Protein AF-0000000080631816 (afdb_homodimer)

Structure (mmCIF, N/CA/C/O backbone):
data_AF-0000000080631816-model_v1
#
loop_
_entity.id
_entity.type
_entity.pdbx_description
1 polymer 'Ribbon-helix-helix domain-containing protein'
#
loop_
_atom_site.group_PDB
_atom_site.id
_atom_site.type_symbol
_atom_site.label_atom_id
_atom_site.label_alt_id
_atom_site.label_comp_id
_atom_site.label_asym_id
_atom_site.label_entity_id
_atom_site.label_seq_id
_atom_site.pdbx_PDB_ins_code
_atom_site.Cartn_x
_atom_site.Cartn_y
_atom_site.Cartn_z
_atom_site.occupancy
_atom_site.B_iso_or_equiv
_atom_site.auth_seq_id
_atom_site.auth_comp_id
_atom_site.auth_asym_id
_atom_site.auth_atom_id
_atom_site.pdbx_PDB_model_num
ATOM 1 N N . MET A 1 1 ? 11.094 -0.382 6.234 1 85.56 1 MET A N 1
ATOM 2 C CA . MET A 1 1 ? 10.922 -1.248 5.07 1 85.56 1 MET A CA 1
ATOM 3 C C . MET A 1 1 ? 11.797 -2.494 5.188 1 85.56 1 MET A C 1
ATOM 5 O O . MET A 1 1 ? 12.961 -2.408 5.594 1 85.56 1 MET A O 1
ATOM 9 N N . LYS A 1 2 ? 11.234 -3.639 4.957 1 91.31 2 LYS A N 1
ATOM 10 C CA . LYS A 1 2 ? 11.969 -4.898 5.02 1 91.31 2 LYS A CA 1
ATOM 11 C C . LYS A 1 2 ? 12.109 -5.523 3.633 1 91.31 2 LYS A C 1
ATOM 13 O O . LYS A 1 2 ? 11.156 -5.523 2.85 1 91.31 2 LYS A O 1
ATOM 18 N N . LYS A 1 3 ? 13.391 -5.988 3.404 1 95.75 3 LYS A N 1
ATOM 19 C CA . LYS A 1 3 ? 13.672 -6.688 2.152 1 95.75 3 LYS A CA 1
ATOM 20 C C . LYS A 1 3 ? 13.5 -8.195 2.314 1 95.75 3 LYS A C 1
ATOM 22 O O . LYS A 1 3 ? 13.961 -8.773 3.299 1 95.75 3 LYS A O 1
ATOM 27 N N . ARG A 1 4 ? 12.789 -8.812 1.388 1 96.5 4 ARG A N 1
ATOM 28 C CA . ARG A 1 4 ? 12.562 -10.258 1.399 1 96.5 4 ARG A CA 1
ATOM 29 C C . ARG A 1 4 ? 12.828 -10.859 0.025 1 96.5 4 ARG A C 1
ATOM 31 O O . ARG A 1 4 ? 12.578 -10.227 -0.999 1 96.5 4 ARG A O 1
ATOM 38 N N . SER A 1 5 ? 13.312 -12.086 0.092 1 96.94 5 SER A N 1
ATOM 39 C CA . SER A 1 5 ? 13.531 -12.82 -1.149 1 96.94 5 SER A CA 1
ATOM 40 C C . SER A 1 5 ? 12.336 -13.719 -1.476 1 96.94 5 SER A C 1
ATOM 42 O O . SER A 1 5 ? 11.844 -14.445 -0.611 1 96.94 5 SER A O 1
ATOM 44 N N . VAL A 1 6 ? 11.906 -13.523 -2.703 1 96.62 6 VAL A N 1
ATOM 45 C CA . VAL A 1 6 ? 10.797 -14.336 -3.193 1 96.62 6 VAL A CA 1
ATOM 46 C C . VAL A 1 6 ? 11.188 -15.008 -4.508 1 96.62 6 VAL A C 1
ATOM 48 O O . VAL A 1 6 ? 12.102 -14.547 -5.195 1 96.62 6 VAL A O 1
ATOM 51 N N . LEU A 1 7 ? 10.516 -16.109 -4.777 1 95.25 7 LEU A N 1
ATOM 52 C CA . LEU A 1 7 ? 10.789 -16.812 -6.027 1 95.25 7 LEU A CA 1
ATOM 53 C C . LEU A 1 7 ? 9.773 -16.422 -7.098 1 95.25 7 LEU A C 1
ATOM 55 O O . LEU A 1 7 ? 8.562 -16.547 -6.883 1 95.25 7 LEU A O 1
ATOM 59 N N . ILE A 1 8 ? 10.375 -15.883 -8.195 1 92.94 8 ILE A N 1
ATOM 60 C CA . ILE A 1 8 ? 9.562 -15.609 -9.383 1 92.94 8 ILE A CA 1
ATOM 61 C C . ILE A 1 8 ? 10.023 -16.484 -10.539 1 92.94 8 ILE A C 1
ATOM 63 O O . ILE A 1 8 ? 11.125 -16.312 -11.062 1 92.94 8 ILE A O 1
ATOM 67 N N . ALA A 1 9 ? 9.141 -17.391 -11 1 91.56 9 ALA A N 1
ATOM 68 C CA . ALA A 1 9 ? 9.508 -18.328 -12.055 1 91.56 9 ALA A CA 1
ATOM 69 C C . ALA A 1 9 ? 10.82 -19.031 -11.727 1 91.56 9 ALA A C 1
ATOM 71 O O . ALA A 1 9 ? 11.68 -19.188 -12.594 1 91.56 9 ALA A O 1
ATOM 72 N N . GLY A 1 10 ? 11 -19.297 -10.484 1 93.2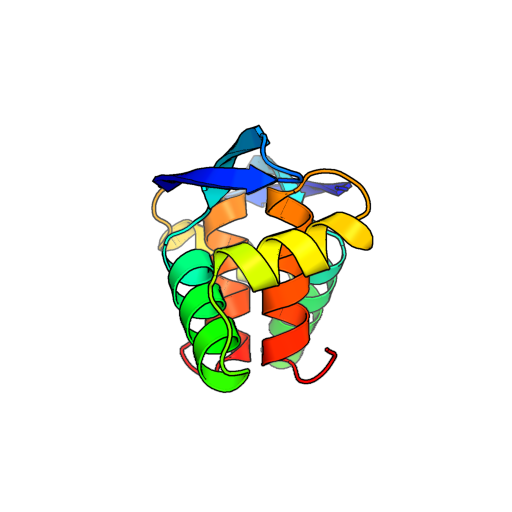5 10 GLY A N 1
ATOM 73 C CA . GLY A 1 10 ? 12.164 -20.047 -10.039 1 93.25 10 GLY A CA 1
ATOM 74 C C . GLY A 1 10 ? 13.383 -19.172 -9.812 1 93.25 10 GLY A C 1
ATOM 75 O O . GLY A 1 10 ? 14.43 -19.656 -9.367 1 93.25 10 GLY A O 1
ATOM 76 N N . HIS A 1 11 ? 13.172 -17.922 -10.023 1 95.75 11 HIS A N 1
ATOM 77 C CA . HIS A 1 11 ? 14.281 -17 -9.852 1 95.75 11 HIS A CA 1
ATOM 78 C C . HIS A 1 11 ? 14.094 -16.141 -8.602 1 95.75 11 HIS A C 1
ATOM 80 O O . HIS A 1 11 ? 13.031 -15.547 -8.398 1 95.75 11 HIS A O 1
ATOM 86 N N . PRO A 1 12 ? 15.109 -16.094 -7.824 1 95.62 12 PRO A N 1
ATOM 87 C CA . PRO A 1 12 ? 15.016 -15.25 -6.629 1 95.62 12 PRO A CA 1
ATOM 88 C C . PRO A 1 12 ? 14.945 -13.758 -6.957 1 95.62 12 PRO A C 1
ATOM 90 O O . PRO A 1 12 ? 15.703 -13.273 -7.801 1 95.62 12 PRO A O 1
ATOM 93 N N . THR A 1 13 ? 14.023 -13.094 -6.43 1 95.25 13 THR A N 1
ATOM 94 C CA . THR A 1 13 ? 13.852 -11.648 -6.559 1 95.25 13 THR A CA 1
ATOM 95 C C . THR A 1 13 ? 13.641 -11.008 -5.191 1 95.25 13 THR A C 1
ATOM 97 O O . THR A 1 13 ? 12.914 -11.539 -4.352 1 95.25 13 THR A O 1
ATOM 100 N N . SER A 1 14 ? 14.227 -9.906 -5.047 1 95.75 14 SER A N 1
ATOM 101 C CA . SER A 1 14 ? 14.078 -9.203 -3.781 1 95.75 14 SER A CA 1
ATOM 102 C C . SER A 1 14 ? 12.961 -8.164 -3.855 1 95.75 14 SER A C 1
ATOM 104 O O . SER A 1 14 ? 12.852 -7.43 -4.84 1 95.75 14 SER A O 1
ATOM 106 N N . VAL A 1 15 ? 12.102 -8.234 -2.807 1 96.06 15 VAL A N 1
ATOM 107 C CA . VAL A 1 15 ? 11.031 -7.242 -2.727 1 96.06 15 VAL A CA 1
ATOM 108 C C . VAL A 1 15 ? 11.141 -6.473 -1.412 1 96.06 15 VAL A C 1
ATOM 110 O O . VAL A 1 15 ? 11.461 -7.051 -0.371 1 96.06 15 VAL A O 1
ATOM 113 N N . SER A 1 16 ? 11.031 -5.164 -1.607 1 95.56 16 SER A N 1
ATOM 114 C CA . SER A 1 16 ? 11 -4.285 -0.441 1 95.56 16 SER A CA 1
ATOM 115 C C . SER A 1 16 ? 9.578 -3.816 -0.147 1 95.56 16 SER A C 1
ATOM 117 O O . SER A 1 16 ? 8.961 -3.135 -0.969 1 95.56 16 SER A O 1
ATOM 119 N N . LEU A 1 17 ? 9.078 -4.266 1.027 1 96.94 17 LEU A N 1
ATOM 120 C CA . LEU A 1 17 ? 7.707 -3.949 1.421 1 96.94 17 LEU A CA 1
ATOM 121 C C . LEU A 1 17 ? 7.652 -3.471 2.867 1 96.94 17 LEU A C 1
ATOM 123 O O . LEU A 1 17 ? 8.461 -3.895 3.697 1 96.94 17 LEU A O 1
ATOM 127 N N . GLU A 1 18 ? 6.727 -2.605 3.1 1 96.88 18 GLU A N 1
ATOM 128 C CA . GLU A 1 18 ? 6.391 -2.305 4.488 1 96.88 18 GLU A CA 1
ATOM 129 C C . GLU A 1 18 ? 5.91 -3.553 5.223 1 96.88 18 GLU A C 1
ATOM 131 O O . GLU A 1 18 ? 5.285 -4.43 4.625 1 96.88 18 GLU A O 1
ATOM 136 N N . GLU A 1 19 ? 6.137 -3.59 6.555 1 96.69 19 GLU A N 1
ATOM 137 C CA . GLU A 1 19 ? 5.758 -4.742 7.363 1 96.69 19 GLU A CA 1
ATOM 138 C C . GLU A 1 19 ? 4.25 -4.98 7.312 1 96.69 19 GLU A C 1
ATOM 140 O O . GLU A 1 19 ? 3.801 -6.125 7.25 1 96.69 19 GLU A O 1
ATOM 145 N N . GLU A 1 20 ? 3.494 -3.955 7.262 1 96.81 20 GLU A N 1
ATOM 146 C CA . GLU A 1 20 ? 2.037 -4.043 7.234 1 96.81 20 GLU A CA 1
ATOM 147 C C . GLU A 1 20 ? 1.551 -4.727 5.961 1 96.81 20 GLU A C 1
ATOM 149 O O . GLU A 1 20 ? 0.61 -5.523 5.996 1 96.81 20 GLU A O 1
ATOM 154 N N . PHE A 1 21 ? 2.156 -4.434 4.859 1 97.81 21 PHE A N 1
ATOM 155 C CA . PHE A 1 21 ? 1.773 -5.047 3.596 1 97.81 21 PHE A CA 1
ATOM 156 C C . PHE A 1 21 ? 2.176 -6.516 3.562 1 97.81 21 PHE A C 1
ATOM 158 O O . PHE A 1 21 ? 1.44 -7.355 3.035 1 97.81 21 PHE A O 1
ATOM 165 N N . TRP A 1 22 ? 3.369 -6.789 4.141 1 98.12 22 TRP A N 1
ATOM 166 C CA . TRP A 1 22 ? 3.805 -8.18 4.176 1 98.12 22 TRP A CA 1
ATOM 167 C C . TRP A 1 22 ? 2.867 -9.023 5.035 1 98.12 22 TRP A C 1
ATOM 169 O O . TRP A 1 22 ? 2.484 -10.125 4.648 1 98.12 22 TRP A O 1
ATOM 179 N N . GLU A 1 23 ? 2.486 -8.484 6.18 1 97.94 23 GLU A N 1
ATOM 180 C CA . GLU A 1 23 ? 1.574 -9.188 7.07 1 97.94 23 GLU A CA 1
ATOM 181 C C . GLU A 1 23 ? 0.21 -9.391 6.418 1 97.94 23 GLU A C 1
ATOM 183 O O . GLU A 1 23 ? -0.393 -10.461 6.543 1 97.94 23 GLU A O 1
ATOM 188 N N . ALA A 1 24 ? -0.18 -8.367 5.688 1 97.94 24 ALA A N 1
ATOM 189 C CA . ALA A 1 24 ? -1.454 -8.469 4.98 1 97.94 24 ALA A CA 1
ATOM 190 C C . ALA A 1 24 ? -1.375 -9.5 3.859 1 97.94 24 ALA A C 1
ATOM 192 O O . ALA A 1 24 ? -2.328 -10.25 3.623 1 97.94 24 ALA A O 1
ATOM 193 N N . LEU A 1 25 ? -0.295 -9.523 3.189 1 98 25 LEU A N 1
ATOM 194 C CA . LEU A 1 25 ? -0.065 -10.5 2.127 1 98 25 LEU A CA 1
ATOM 195 C C . LEU A 1 25 ? -0.114 -11.922 2.674 1 98 25 LEU A C 1
ATOM 197 O O . LEU A 1 25 ? -0.724 -12.805 2.064 1 98 25 LEU A O 1
ATOM 201 N N . LYS A 1 26 ? 0.506 -12.141 3.861 1 98.19 26 LYS A N 1
ATOM 202 C CA . LYS A 1 26 ? 0.486 -13.445 4.523 1 98.19 26 LYS A CA 1
ATOM 203 C C . LYS A 1 26 ? -0.939 -13.859 4.875 1 98.19 26 LYS A C 1
ATOM 205 O O . LYS A 1 26 ? -1.324 -15.008 4.664 1 98.19 26 LYS A O 1
ATOM 210 N N . GLY A 1 27 ? -1.619 -12.898 5.379 1 97.62 27 GLY A N 1
ATOM 211 C CA . GLY A 1 27 ? -3.006 -13.172 5.719 1 97.62 27 GLY A CA 1
ATOM 212 C C . GLY A 1 27 ? -3.852 -13.562 4.52 1 97.62 27 GLY A C 1
ATOM 213 O O . GLY A 1 27 ? -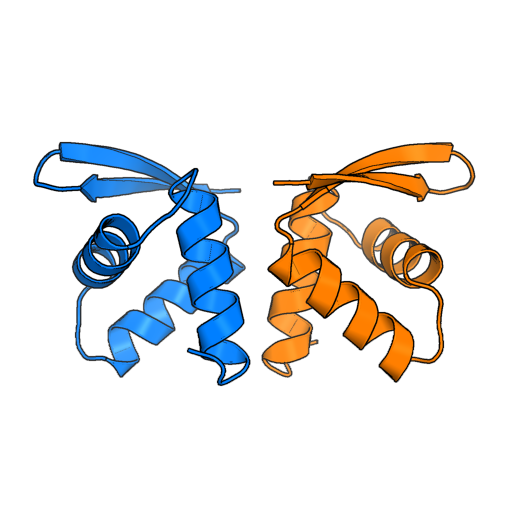4.672 -14.477 4.602 1 97.62 27 GLY A O 1
ATOM 214 N N . LEU A 1 28 ? -3.637 -12.836 3.398 1 97.5 28 LEU A N 1
ATOM 215 C CA . LEU A 1 28 ? -4.371 -13.125 2.172 1 97.5 28 LEU A CA 1
ATOM 216 C C . LEU A 1 28 ? -4.027 -14.516 1.649 1 97.5 28 LEU A C 1
ATOM 218 O O . LEU A 1 28 ? -4.918 -15.266 1.236 1 97.5 28 LEU A O 1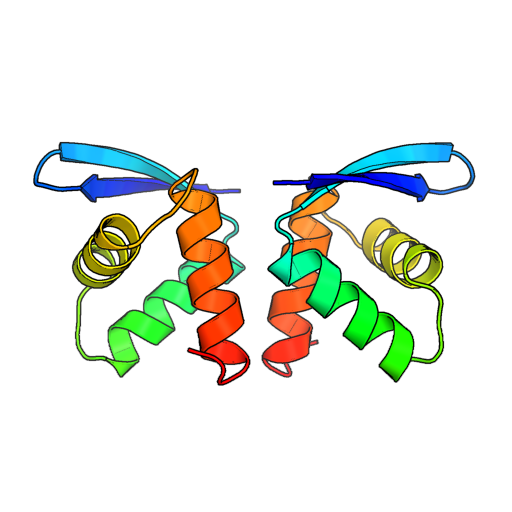
ATOM 222 N N . ALA A 1 29 ? -2.719 -14.797 1.641 1 98.19 29 ALA A N 1
ATOM 223 C CA . ALA A 1 29 ? -2.275 -16.109 1.188 1 98.19 29 ALA A CA 1
ATOM 224 C C . ALA A 1 29 ? -2.895 -17.219 2.033 1 98.19 29 ALA A C 1
ATOM 226 O O . ALA A 1 29 ? -3.402 -18.203 1.496 1 98.19 29 ALA A O 1
ATOM 227 N N . GLN A 1 30 ? -2.916 -17.062 3.369 1 98.25 30 GLN A N 1
ATOM 228 C CA . GLN A 1 30 ? -3.477 -18.031 4.297 1 98.25 30 GLN A CA 1
ATOM 229 C C . GLN A 1 30 ? -4.969 -18.234 4.039 1 98.25 30 GLN A C 1
ATOM 231 O O . GLN 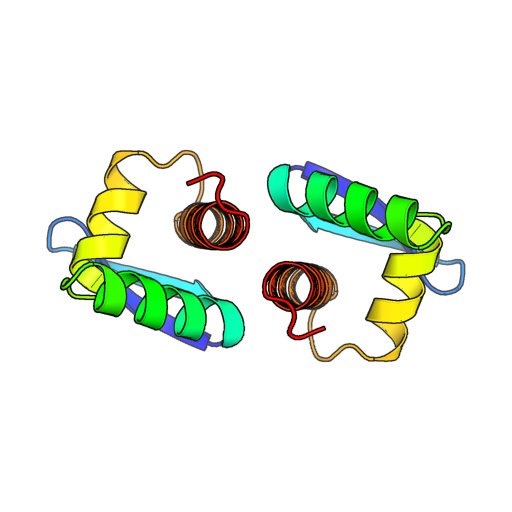A 1 30 ? -5.445 -19.375 4.016 1 98.25 30 GLN A O 1
ATOM 236 N N . ALA A 1 31 ? -5.648 -17.156 3.805 1 97 31 ALA A N 1
ATOM 237 C CA . ALA A 1 31 ? -7.09 -17.219 3.562 1 97 31 ALA A CA 1
ATOM 238 C C . ALA A 1 31 ? -7.395 -18 2.285 1 97 31 ALA A C 1
ATOM 240 O O . ALA A 1 31 ? -8.438 -18.641 2.178 1 97 31 ALA A O 1
ATOM 241 N N . ARG A 1 32 ? -6.48 -17.953 1.379 1 96.75 32 ARG A N 1
ATOM 242 C CA . ARG A 1 32 ? -6.672 -18.609 0.091 1 96.75 32 ARG A CA 1
ATOM 243 C C . ARG A 1 32 ? -6.043 -20 0.083 1 96.75 32 ARG A C 1
ATOM 245 O O . ARG A 1 32 ? -6.074 -20.688 -0.933 1 96.75 32 ARG A O 1
ATOM 252 N N . GLY A 1 33 ? -5.344 -20.344 1.188 1 97.81 33 GLY A N 1
ATOM 253 C CA . GLY A 1 33 ? -4.738 -21.656 1.309 1 97.81 33 GLY A CA 1
ATOM 254 C C . GLY A 1 33 ? -3.498 -21.828 0.45 1 97.81 33 GLY A C 1
ATOM 255 O O . GLY A 1 33 ? -3.24 -22.906 -0.07 1 97.81 33 GLY A O 1
ATOM 256 N N . MET A 1 34 ? -2.826 -20.781 0.242 1 97.62 34 MET A N 1
ATOM 257 C CA . MET A 1 34 ? -1.624 -20.844 -0.583 1 97.62 34 MET A CA 1
ATOM 258 C C . MET A 1 34 ? -0.438 -20.203 0.126 1 97.62 34 MET A C 1
ATOM 260 O O . MET A 1 34 ? -0.613 -19.5 1.127 1 97.62 34 MET A O 1
ATOM 264 N N . SER A 1 35 ? 0.71 -20.516 -0.379 1 97.75 35 SER A N 1
ATOM 265 C CA . SER A 1 35 ? 1.907 -19.875 0.169 1 97.75 35 SER A CA 1
ATOM 266 C C . SER A 1 35 ? 2.021 -18.422 -0.278 1 97.75 35 SER A C 1
ATOM 268 O O . SER A 1 35 ? 1.472 -18.047 -1.313 1 97.75 35 SER A O 1
ATOM 270 N N . VAL A 1 36 ? 2.623 -17.625 0.477 1 97.81 36 VAL A N 1
ATOM 271 C CA . VAL A 1 36 ? 2.891 -16.234 0.1 1 97.81 36 VAL A CA 1
ATOM 272 C C . VAL A 1 36 ? 3.576 -16.203 -1.264 1 97.81 36 VAL A C 1
ATOM 274 O O . VAL A 1 36 ? 3.221 -15.383 -2.121 1 97.81 36 VAL A O 1
ATOM 277 N N . ASN A 1 37 ? 4.539 -17.109 -1.495 1 97.94 37 ASN A N 1
ATOM 278 C CA . ASN A 1 37 ? 5.234 -17.156 -2.775 1 97.94 37 ASN A CA 1
ATOM 279 C C . ASN A 1 37 ? 4.273 -17.453 -3.924 1 97.94 37 ASN A C 1
ATOM 281 O O . ASN A 1 37 ? 4.391 -16.875 -5 1 97.94 37 ASN A O 1
ATOM 285 N N . ALA A 1 38 ? 3.432 -18.406 -3.701 1 97.44 38 ALA A N 1
ATOM 286 C CA . ALA A 1 38 ? 2.449 -18.734 -4.727 1 97.44 38 ALA A CA 1
ATOM 287 C C . ALA A 1 38 ? 1.558 -17.547 -5.051 1 97.44 38 ALA A C 1
ATOM 289 O O . ALA A 1 38 ? 1.241 -17.297 -6.215 1 97.44 38 ALA A O 1
ATOM 290 N N . LEU A 1 39 ? 1.12 -16.75 -4.039 1 97.94 39 LEU A N 1
ATOM 291 C CA . LEU A 1 39 ? 0.307 -15.555 -4.238 1 97.94 39 LEU A CA 1
ATOM 292 C C . LEU A 1 39 ? 1.089 -14.484 -4.992 1 97.94 39 LEU A C 1
ATOM 294 O O . LEU A 1 39 ? 0.558 -13.852 -5.902 1 97.94 39 LEU A O 1
ATOM 298 N N . ILE A 1 40 ? 2.375 -14.312 -4.691 1 97.75 40 ILE A N 1
ATOM 299 C CA . ILE A 1 40 ? 3.213 -13.328 -5.359 1 97.75 40 ILE A CA 1
ATOM 300 C C . ILE A 1 40 ? 3.395 -13.711 -6.828 1 97.75 40 ILE A C 1
ATOM 302 O O . ILE A 1 40 ? 3.379 -12.844 -7.707 1 97.75 40 ILE A O 1
ATOM 306 N N . GLU A 1 41 ? 3.543 -15.008 -7.121 1 96.81 41 GLU A N 1
ATOM 307 C CA . GLU A 1 41 ? 3.637 -15.469 -8.5 1 96.81 41 GLU A CA 1
ATOM 308 C C . GLU A 1 41 ? 2.363 -15.156 -9.281 1 96.81 41 GLU A C 1
ATOM 310 O O . GLU A 1 41 ? 2.422 -14.781 -10.453 1 96.81 41 GLU A O 1
ATOM 315 N N . GLU A 1 42 ? 1.275 -15.281 -8.633 1 96.31 42 GLU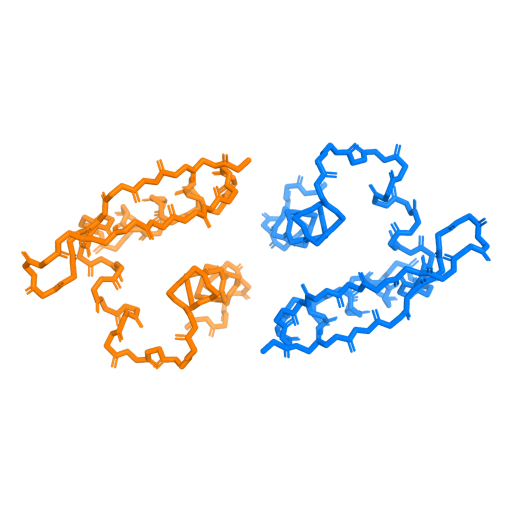 A N 1
ATOM 316 C CA . GLU A 1 42 ? 0.005 -14.922 -9.25 1 96.31 42 GLU A CA 1
ATOM 317 C C . GLU A 1 42 ? -0.064 -13.43 -9.547 1 96.31 42 GLU A C 1
ATOM 319 O O . GLU A 1 42 ? -0.505 -13.023 -10.625 1 96.31 42 GLU A O 1
ATOM 324 N N . ILE A 1 43 ? 0.349 -12.648 -8.633 1 96.81 43 ILE A N 1
ATOM 325 C CA . ILE A 1 43 ? 0.354 -11.195 -8.789 1 96.81 43 ILE A CA 1
ATOM 326 C C . ILE A 1 43 ? 1.306 -10.797 -9.914 1 96.81 43 ILE A C 1
ATOM 328 O O . ILE A 1 43 ? 0.982 -9.93 -10.727 1 96.81 43 ILE A O 1
ATOM 332 N N . ASP A 1 44 ? 2.479 -11.492 -9.961 1 95.62 44 ASP A N 1
ATOM 333 C CA . ASP A 1 44 ? 3.508 -11.195 -10.953 1 95.62 44 ASP A CA 1
ATOM 334 C C . ASP A 1 44 ? 3.008 -11.484 -12.367 1 95.62 44 ASP A C 1
ATOM 336 O O . ASP A 1 44 ? 3.404 -10.812 -13.32 1 95.62 44 ASP A O 1
ATOM 340 N N . SER A 1 45 ? 2.141 -12.438 -12.477 1 94.75 45 SER A N 1
ATOM 341 C CA . SER A 1 45 ? 1.669 -12.867 -13.789 1 94.75 45 SER A CA 1
ATOM 342 C C . SER A 1 45 ? 0.714 -11.844 -14.391 1 94.75 45 SER A C 1
ATOM 344 O O . SER A 1 45 ? 0.513 -11.812 -15.609 1 94.75 45 SER A O 1
ATOM 346 N N . THR A 1 46 ? 0.191 -10.914 -13.586 1 89.94 46 THR A N 1
ATOM 347 C CA . THR A 1 46 ? -0.817 -9.969 -14.055 1 89.94 46 THR A CA 1
ATOM 348 C C . THR A 1 46 ? -0.363 -8.531 -13.812 1 89.94 46 THR A C 1
ATOM 350 O O . THR A 1 46 ? -1.078 -7.59 -14.148 1 89.94 46 THR A O 1
ATOM 353 N N . ARG A 1 47 ? 0.871 -8.453 -13.359 1 86.12 47 ARG A N 1
ATOM 354 C CA . ARG A 1 47 ? 1.294 -7.145 -12.875 1 86.12 47 ARG A CA 1
ATOM 355 C C . ARG A 1 47 ? 1.661 -6.227 -14.039 1 86.12 47 ARG A C 1
ATOM 357 O O . ARG A 1 47 ? 2.012 -6.695 -15.117 1 86.12 47 ARG A O 1
ATOM 364 N N . SER A 1 48 ? 1.359 -5.004 -13.648 1 82.5 48 SER A N 1
ATOM 365 C CA . SER A 1 48 ? 1.963 -3.93 -14.43 1 82.5 48 SER A CA 1
ATOM 366 C C . SER A 1 48 ? 2.936 -3.111 -13.594 1 82.5 48 SER A C 1
ATOM 368 O O . SER A 1 48 ? 2.688 -2.863 -12.414 1 82.5 48 SER A O 1
ATOM 370 N N . GLY A 1 49 ? 4.168 -2.943 -14.062 1 84.25 49 GLY A N 1
ATOM 371 C CA . GLY A 1 49 ? 5.113 -2.119 -13.328 1 84.25 49 GLY A CA 1
ATOM 372 C C . GLY A 1 49 ? 5.949 -2.91 -12.344 1 84.25 49 GLY A C 1
ATOM 373 O O . GLY A 1 49 ? 6.324 -4.055 -12.609 1 84.25 49 GLY A O 1
ATOM 374 N N . ASN A 1 50 ? 6.262 -2.357 -11.188 1 92.81 50 ASN A N 1
ATOM 375 C CA . ASN A 1 50 ? 7.168 -2.977 -10.227 1 92.81 50 ASN A CA 1
ATOM 376 C C . ASN A 1 50 ? 6.43 -3.949 -9.312 1 92.81 50 ASN A C 1
ATOM 378 O O . ASN A 1 50 ? 5.262 -3.734 -8.984 1 92.81 50 ASN A O 1
ATOM 382 N N . LEU A 1 51 ? 7.086 -5 -8.977 1 95.75 51 LEU A N 1
ATOM 383 C CA . LEU A 1 51 ? 6.504 -6.09 -8.203 1 95.75 51 LEU A CA 1
ATOM 384 C C . LEU A 1 51 ? 5.996 -5.59 -6.859 1 95.75 51 LEU A C 1
ATOM 386 O O . LEU A 1 51 ? 4.879 -5.922 -6.449 1 95.75 51 LEU A O 1
ATOM 390 N N . SER A 1 52 ? 6.781 -4.727 -6.203 1 97 52 SER A N 1
ATOM 391 C CA . SER A 1 52 ? 6.371 -4.223 -4.895 1 97 52 SER A CA 1
ATOM 392 C C . SER A 1 52 ? 5.086 -3.408 -4.996 1 97 52 SER A C 1
ATOM 394 O O . SER A 1 52 ? 4.176 -3.57 -4.18 1 97 52 SER A O 1
ATOM 396 N N . SER A 1 53 ? 4.969 -2.648 -6.051 1 96.81 53 SER A N 1
ATOM 397 C CA . SER A 1 53 ? 3.758 -1.875 -6.309 1 96.81 53 SER A CA 1
ATOM 398 C C . SER A 1 53 ? 2.566 -2.785 -6.582 1 96.81 53 SER A C 1
ATOM 400 O O . SER A 1 53 ? 1.469 -2.551 -6.074 1 96.81 53 SER A O 1
ATOM 402 N N . ALA A 1 54 ? 2.854 -3.756 -7.387 1 97 54 ALA A N 1
ATOM 403 C CA . ALA A 1 54 ? 1.789 -4.691 -7.734 1 97 54 ALA A CA 1
ATOM 404 C C . ALA A 1 54 ? 1.267 -5.41 -6.492 1 97 54 ALA A C 1
ATOM 406 O O . ALA A 1 54 ? 0.058 -5.609 -6.344 1 97 54 ALA A O 1
ATOM 407 N N . ILE A 1 55 ? 2.146 -5.758 -5.586 1 97.62 55 ILE A N 1
ATOM 408 C CA . ILE A 1 55 ? 1.756 -6.434 -4.355 1 97.62 55 ILE A CA 1
ATOM 409 C C . ILE A 1 55 ? 0.942 -5.484 -3.479 1 97.62 55 ILE A C 1
ATOM 411 O O . ILE A 1 55 ? -0.122 -5.852 -2.975 1 97.62 55 ILE A O 1
ATOM 415 N N . ARG A 1 56 ? 1.378 -4.234 -3.35 1 97.81 56 ARG A N 1
ATOM 416 C CA . ARG A 1 56 ? 0.684 -3.24 -2.537 1 97.81 56 ARG A CA 1
ATOM 417 C C . ARG A 1 56 ? -0.731 -3.002 -3.053 1 97.81 56 ARG A C 1
ATOM 419 O O . ARG A 1 56 ? -1.687 -2.984 -2.273 1 97.81 56 ARG A O 1
ATOM 426 N N . VAL A 1 57 ? -0.757 -2.904 -4.379 1 97.25 57 VAL A N 1
ATOM 427 C CA . VAL A 1 57 ? -2.055 -2.617 -4.98 1 97.25 57 VAL A CA 1
ATOM 428 C C . VAL A 1 57 ? -2.977 -3.824 -4.82 1 97.25 57 VAL A C 1
ATOM 430 O O . VAL A 1 57 ? -4.16 -3.672 -4.508 1 97.25 57 VAL A O 1
ATOM 433 N N . HIS A 1 58 ? -2.414 -5.012 -5.023 1 97.44 58 HIS A N 1
ATOM 434 C CA . HIS A 1 58 ? -3.209 -6.223 -4.852 1 97.44 58 HIS A CA 1
ATOM 435 C C . HIS A 1 58 ? -3.756 -6.324 -3.43 1 97.44 58 HIS A C 1
ATOM 437 O O . HIS A 1 58 ? -4.941 -6.594 -3.234 1 97.44 58 HIS A O 1
ATOM 443 N N . VAL A 1 59 ? -2.949 -6.059 -2.457 1 97.75 59 VAL A N 1
ATOM 444 C CA . VAL A 1 59 ? -3.328 -6.129 -1.05 1 97.75 59 VAL A CA 1
ATOM 445 C C . VAL A 1 59 ? -4.398 -5.086 -0.749 1 97.75 59 VAL A C 1
ATOM 447 O O . VAL A 1 59 ? -5.426 -5.398 -0.14 1 97.75 59 VAL A O 1
ATOM 450 N N . LEU A 1 60 ? -4.227 -3.852 -1.191 1 97.75 60 LEU A N 1
ATOM 451 C CA . LEU A 1 60 ? -5.191 -2.781 -0.962 1 97.75 60 LEU A CA 1
ATOM 452 C C . LEU A 1 60 ? -6.551 -3.141 -1.545 1 97.75 60 LEU A C 1
ATOM 454 O O . LEU A 1 60 ? -7.57 -3.047 -0.857 1 97.75 60 LEU A O 1
ATOM 458 N N . ASN A 1 61 ? -6.48 -3.643 -2.82 1 97 61 ASN A N 1
ATOM 459 C CA . ASN A 1 61 ? -7.73 -3.982 -3.492 1 97 61 ASN A CA 1
ATOM 460 C C . ASN A 1 61 ? -8.445 -5.133 -2.791 1 97 61 ASN A C 1
ATOM 462 O O . ASN A 1 61 ? -9.672 -5.113 -2.65 1 97 61 ASN A O 1
ATOM 466 N N . ALA A 1 62 ? -7.684 -6.094 -2.322 1 96.25 62 ALA A N 1
ATOM 467 C CA . ALA A 1 62 ? -8.258 -7.262 -1.661 1 96.25 62 ALA A CA 1
ATOM 468 C C . ALA A 1 62 ? -8.953 -6.871 -0.359 1 96.25 62 ALA A C 1
ATOM 470 O O . ALA A 1 62 ? -10.055 -7.336 -0.074 1 96.25 62 ALA A O 1
ATOM 471 N N . VAL A 1 63 ? -8.328 -5.953 0.4 1 94.94 63 VAL A N 1
ATOM 472 C CA . VAL A 1 63 ? -8.867 -5.609 1.713 1 94.94 63 VAL A CA 1
ATOM 473 C C . VAL A 1 63 ? -10.055 -4.664 1.554 1 94.94 63 VAL A C 1
ATOM 475 O O . VAL A 1 63 ? -10.898 -4.559 2.451 1 94.94 63 VAL A O 1
ATOM 478 N N . GLN A 1 64 ? -10.125 -3.912 0.462 1 93.81 64 GLN A N 1
ATOM 479 C CA . GLN A 1 64 ? -11.266 -3.061 0.16 1 93.81 64 GLN A CA 1
ATOM 480 C C . GLN A 1 64 ? -12.43 -3.879 -0.39 1 93.81 64 GLN A C 1
ATOM 482 O O . GLN A 1 64 ? -13.555 -3.385 -0.484 1 93.81 64 GLN A O 1
ATOM 487 N N . GLY A 1 65 ? -12.18 -5.082 -0.681 1 87.5 65 GLY A N 1
ATOM 488 C CA . GLY A 1 65 ? -13.195 -5.902 -1.323 1 87.5 65 GLY A CA 1
ATOM 489 C C . GLY A 1 65 ? -13.242 -5.715 -2.828 1 87.5 65 GLY A C 1
ATOM 490 O O . GLY A 1 65 ? -14.273 -5.977 -3.455 1 87.5 65 GLY A O 1
ATOM 491 N N . ARG A 1 66 ? -12.297 -5.082 -3.332 1 72.25 66 ARG A N 1
ATOM 492 C CA . ARG A 1 66 ? -12.211 -4.832 -4.766 1 72.25 66 ARG A CA 1
ATOM 493 C C . ARG A 1 66 ? -11.32 -5.863 -5.449 1 72.25 66 ARG A C 1
ATOM 495 O O . ARG A 1 66 ? -11 -5.73 -6.633 1 72.25 66 ARG A O 1
ATOM 502 N N . GLY A 1 67 ? -10.891 -6.793 -4.762 1 57.66 67 GLY A N 1
ATOM 503 C CA . GLY A 1 67 ? -10.094 -7.812 -5.414 1 57.66 67 GLY A CA 1
ATOM 504 C C . GLY A 1 67 ? -10.914 -8.789 -6.234 1 57.66 67 GLY A C 1
ATOM 505 O O . GLY A 1 67 ? -12.125 -8.922 -6.02 1 57.66 67 GLY A O 1
ATOM 506 N N . MET B 1 1 ? 3.223 4.582 -11.391 1 85.94 1 MET B N 1
ATOM 507 C CA . MET B 1 1 ? 3.436 5.445 -10.234 1 85.94 1 MET B CA 1
ATOM 508 C C . MET B 1 1 ? 3.35 6.914 -10.625 1 85.94 1 MET B C 1
ATOM 510 O O . MET B 1 1 ? 3.891 7.316 -11.656 1 85.94 1 MET B O 1
ATOM 514 N N . LYS B 1 2 ? 2.59 7.676 -9.906 1 91.25 2 LYS B N 1
ATOM 515 C CA . LYS B 1 2 ? 2.443 9.102 -10.172 1 91.25 2 LYS B CA 1
ATOM 516 C C . LYS B 1 2 ? 3.062 9.938 -9.062 1 91.25 2 LYS B C 1
ATOM 518 O O . LYS B 1 2 ? 2.91 9.617 -7.879 1 91.25 2 LYS B O 1
ATOM 523 N N . LYS B 1 3 ? 3.822 10.977 -9.555 1 95.75 3 LYS B N 1
ATOM 524 C CA . LYS B 1 3 ? 4.418 11.93 -8.617 1 95.75 3 LYS B CA 1
ATOM 525 C C . LYS B 1 3 ? 3.5 13.125 -8.391 1 95.75 3 LYS B C 1
ATOM 527 O O . LYS B 1 3 ? 2.938 13.672 -9.336 1 95.75 3 LYS B O 1
ATOM 532 N N . ARG B 1 4 ? 3.287 13.477 -7.129 1 96.56 4 ARG B N 1
ATOM 533 C CA . ARG B 1 4 ? 2.457 14.617 -6.762 1 96.56 4 ARG B CA 1
ATOM 534 C C . ARG B 1 4 ? 3.162 15.5 -5.734 1 96.56 4 ARG B C 1
ATOM 536 O O . ARG B 1 4 ? 3.902 15 -4.887 1 96.56 4 ARG B O 1
ATOM 543 N N . SER B 1 5 ? 2.854 16.781 -5.875 1 96.94 5 SER B N 1
ATOM 544 C CA . SER B 1 5 ? 3.387 17.734 -4.898 1 96.94 5 SER B CA 1
ATOM 545 C C . SER B 1 5 ? 2.383 18 -3.781 1 96.94 5 SER B C 1
ATOM 547 O O . SER B 1 5 ? 1.204 18.25 -4.043 1 96.94 5 SER B O 1
ATOM 549 N N . VAL B 1 6 ? 2.922 17.844 -2.59 1 96.56 6 VAL B N 1
ATOM 550 C CA . VAL B 1 6 ? 2.109 18.109 -1.408 1 96.56 6 VAL B CA 1
ATOM 551 C C . VAL B 1 6 ? 2.834 19.094 -0.495 1 96.56 6 VAL B C 1
ATOM 553 O O . VAL B 1 6 ? 4.055 19.234 -0.58 1 96.56 6 VAL B O 1
ATOM 556 N N . LEU B 1 7 ? 2.043 19.781 0.313 1 95.06 7 LEU B N 1
ATOM 557 C CA . LEU B 1 7 ? 2.637 20.719 1.251 1 95.06 7 LEU B CA 1
ATOM 558 C C . LEU B 1 7 ? 2.795 20.094 2.631 1 95.06 7 LEU B C 1
ATOM 560 O O . LEU B 1 7 ? 1.825 19.594 3.203 1 95.06 7 LEU B O 1
ATOM 564 N N . ILE B 1 8 ? 4.09 20.078 3.047 1 92.81 8 ILE B N 1
ATOM 565 C CA . ILE B 1 8 ? 4.398 19.656 4.406 1 92.81 8 ILE B CA 1
ATOM 566 C C . ILE B 1 8 ? 4.973 20.828 5.199 1 92.81 8 ILE B C 1
ATOM 568 O O . ILE B 1 8 ? 6.086 21.281 4.926 1 92.81 8 ILE B O 1
ATOM 572 N N . ALA B 1 9 ? 4.242 21.266 6.25 1 91.38 9 ALA B N 1
ATOM 573 C CA . ALA B 1 9 ? 4.664 22.422 7.027 1 91.38 9 ALA B CA 1
ATOM 574 C C . ALA B 1 9 ? 4.988 23.609 6.121 1 91.38 9 ALA B C 1
ATOM 576 O O . ALA B 1 9 ? 6 24.281 6.312 1 91.38 9 ALA B O 1
ATOM 577 N N . GLY B 1 10 ? 4.238 23.703 5.09 1 93.06 10 GLY B N 1
ATOM 578 C CA . GLY B 1 10 ? 4.383 24.844 4.18 1 93.06 10 GLY B CA 1
ATOM 579 C C . GLY B 1 10 ? 5.449 24.625 3.123 1 93.06 10 GLY B C 1
ATOM 580 O O . GLY B 1 10 ? 5.633 25.453 2.24 1 93.06 10 GLY B O 1
ATOM 581 N N . HIS B 1 11 ? 6.02 23.484 3.184 1 95.69 11 HIS B N 1
ATOM 582 C CA . HIS B 1 11 ? 7.074 23.172 2.225 1 95.69 11 HIS B CA 1
ATOM 583 C C . HIS B 1 11 ? 6.609 22.141 1.204 1 95.69 11 HIS B C 1
ATOM 585 O O . HIS B 1 11 ? 6.094 21.078 1.575 1 95.69 11 HIS B O 1
ATOM 591 N N . PRO B 1 12 ? 6.844 22.453 -0.012 1 95.62 12 PRO B N 1
ATOM 592 C CA . PRO B 1 12 ? 6.469 21.484 -1.043 1 95.62 12 PRO B CA 1
ATOM 593 C C . PRO B 1 12 ? 7.32 20.219 -1 1 95.62 12 PRO B C 1
ATOM 595 O O . PRO B 1 12 ? 8.547 20.297 -0.871 1 95.62 12 PRO B O 1
ATOM 598 N N . THR B 1 13 ? 6.719 19.109 -0.992 1 95.25 13 THR B N 1
ATOM 599 C CA . THR B 1 13 ? 7.359 17.797 -1.032 1 95.25 13 THR B CA 1
ATOM 600 C C . THR B 1 13 ? 6.715 16.922 -2.098 1 95.25 13 THR B C 1
ATOM 602 O O . THR B 1 13 ? 5.492 16.906 -2.238 1 95.25 13 THR B O 1
ATOM 605 N N . SER B 1 14 ? 7.539 16.203 -2.742 1 95.75 14 SER B N 1
ATOM 606 C CA . SER B 1 14 ? 7.02 15.312 -3.77 1 95.75 14 SER B CA 1
ATOM 607 C C . SER B 1 14 ? 6.828 13.898 -3.229 1 95.75 14 SER B C 1
ATOM 609 O O . SER B 1 14 ? 7.695 13.383 -2.521 1 95.75 14 SER B O 1
ATOM 611 N N . VAL B 1 15 ? 5.617 13.383 -3.52 1 96.06 15 VAL B N 1
ATOM 612 C CA . VAL B 1 15 ? 5.344 12 -3.121 1 96.06 15 VAL B CA 1
ATOM 613 C C . VAL B 1 15 ? 4.992 11.172 -4.352 1 96.06 15 VAL B C 1
ATOM 615 O O . VAL B 1 15 ? 4.305 11.648 -5.258 1 96.06 15 VAL B O 1
ATOM 618 N N . SER B 1 16 ? 5.66 10.023 -4.375 1 95.56 16 SER B N 1
ATOM 619 C CA . SER B 1 16 ? 5.352 9.055 -5.418 1 95.56 16 SER B CA 1
ATOM 620 C C . SER B 1 16 ? 4.484 7.918 -4.883 1 95.56 16 SER B C 1
ATOM 622 O O . SER B 1 16 ? 4.906 7.176 -3.994 1 95.56 16 SER B O 1
ATOM 624 N N . LEU B 1 17 ? 3.25 7.855 -5.426 1 96.88 17 LEU B N 1
ATOM 625 C CA . LEU B 1 17 ? 2.281 6.863 -4.969 1 96.88 17 LEU B CA 1
ATOM 626 C C . LEU B 1 17 ? 1.612 6.172 -6.152 1 96.88 17 LEU B C 1
ATOM 628 O O . LEU B 1 17 ? 1.438 6.777 -7.215 1 96.88 17 LEU B O 1
ATOM 632 N N . GLU B 1 18 ? 1.278 4.953 -5.926 1 96.81 18 GLU B N 1
ATOM 633 C CA . GLU B 1 18 ? 0.375 4.293 -6.867 1 96.81 18 GLU B CA 1
ATOM 634 C C . GLU B 1 18 ? -0.966 5.02 -6.945 1 96.81 18 GLU B C 1
ATOM 636 O O . GLU B 1 18 ? -1.43 5.586 -5.949 1 96.81 18 GLU B O 1
ATOM 641 N N . GLU B 1 19 ? -1.623 4.934 -8.109 1 96.69 19 GLU B N 1
ATOM 642 C CA . GLU B 1 19 ? -2.898 5.609 -8.32 1 96.69 19 GLU B CA 1
ATOM 643 C C . GLU B 1 19 ? -3.957 5.109 -7.34 1 96.69 19 GLU B C 1
ATOM 645 O O . GLU B 1 19 ? -4.758 5.895 -6.828 1 96.69 19 GLU B O 1
ATOM 650 N N . GLU B 1 20 ? -3.939 3.875 -7.039 1 96.81 20 GLU B N 1
ATOM 651 C CA . GLU B 1 20 ? -4.91 3.268 -6.137 1 96.81 20 GLU B CA 1
ATOM 652 C C . GLU B 1 20 ? -4.789 3.842 -4.727 1 96.81 20 GLU B C 1
ATOM 654 O O . GLU B 1 20 ? -5.797 4.07 -4.055 1 96.81 20 GLU B O 1
ATOM 659 N N . PHE B 1 21 ? -3.604 4.062 -4.277 1 97.81 21 PHE B N 1
ATOM 660 C CA . PHE B 1 21 ? -3.389 4.629 -2.949 1 97.81 21 PHE B CA 1
ATOM 661 C C . PHE B 1 21 ? -3.805 6.094 -2.908 1 97.81 21 PHE B C 1
ATOM 663 O O . PHE B 1 21 ? -4.367 6.555 -1.913 1 97.81 21 PHE B O 1
ATOM 670 N N . TRP B 1 22 ? -3.504 6.797 -4.035 1 98.12 22 TRP B N 1
ATOM 671 C CA . TRP B 1 22 ? -3.902 8.203 -4.082 1 98.12 22 TRP B CA 1
ATOM 672 C C . TRP B 1 22 ? -5.422 8.336 -4.051 1 98.12 22 TRP B C 1
ATOM 674 O O . TRP B 1 22 ? -5.961 9.172 -3.332 1 98.12 22 TRP B O 1
ATOM 684 N N . GLU B 1 23 ? -6.086 7.496 -4.816 1 97.94 23 GLU B N 1
ATOM 685 C CA . GLU B 1 23 ? -7.543 7.52 -4.848 1 97.94 23 GLU B CA 1
ATOM 686 C C . GLU B 1 23 ? -8.133 7.156 -3.49 1 97.94 23 GLU B C 1
ATOM 688 O O . GLU B 1 23 ? -9.102 7.773 -3.043 1 97.94 23 GLU B O 1
ATOM 693 N N . ALA B 1 24 ? -7.461 6.211 -2.85 1 97.94 24 ALA B N 1
ATOM 694 C CA . ALA B 1 24 ? -7.918 5.816 -1.519 1 97.94 24 ALA B CA 1
ATOM 695 C C . ALA B 1 24 ? -7.688 6.938 -0.508 1 97.94 24 ALA B C 1
ATOM 697 O O . ALA B 1 24 ? -8.523 7.168 0.372 1 97.94 24 ALA B O 1
ATOM 698 N N . LEU B 1 25 ? -6.609 7.578 -0.629 1 98 25 LEU B N 1
ATOM 699 C CA . LEU B 1 25 ? -6.289 8.711 0.236 1 98 25 LEU B CA 1
ATOM 700 C C . LEU B 1 25 ? -7.324 9.82 0.081 1 98 25 LEU B C 1
ATOM 702 O O . LEU B 1 25 ? -7.773 10.398 1.073 1 98 25 LEU B O 1
ATOM 706 N N . LYS B 1 26 ? -7.734 10.109 -1.182 1 98.19 26 LYS B N 1
ATOM 707 C CA . LYS B 1 26 ? -8.758 11.109 -1.467 1 98.19 26 LYS B CA 1
ATOM 708 C C . LYS B 1 26 ? -10.086 10.727 -0.822 1 98.19 26 LYS B C 1
ATOM 710 O O . LYS B 1 26 ? -10.758 11.578 -0.23 1 98.19 26 LYS B O 1
ATOM 715 N N . GLY B 1 27 ? -10.367 9.492 -0.975 1 97.62 27 GLY B N 1
ATOM 716 C CA . GLY B 1 27 ? -11.594 9.008 -0.369 1 97.62 27 GLY B CA 1
ATOM 717 C C . GLY B 1 27 ? -11.609 9.148 1.142 1 97.62 27 GLY B C 1
ATOM 718 O O . GLY B 1 27 ? -12.625 9.523 1.726 1 97.62 27 GLY B O 1
ATOM 719 N N . LEU B 1 28 ? -10.469 8.82 1.772 1 97.5 28 LEU B N 1
ATOM 720 C CA . LEU B 1 28 ? -10.344 8.93 3.223 1 97.5 28 LEU B CA 1
ATOM 721 C C . LEU B 1 28 ? -10.477 10.383 3.668 1 97.5 28 LEU B C 1
ATOM 723 O O . LEU B 1 28 ? -11.156 10.672 4.652 1 97.5 28 LEU B O 1
ATOM 727 N N . ALA B 1 29 ? -9.758 11.242 2.939 1 98.12 29 ALA B N 1
ATOM 728 C CA . ALA B 1 29 ? -9.828 12.664 3.258 1 98.12 29 ALA B CA 1
ATOM 729 C C . ALA B 1 29 ? -11.258 13.188 3.154 1 98.12 29 ALA B C 1
ATOM 731 O O . ALA B 1 29 ? -11.734 13.891 4.047 1 98.12 29 ALA B O 1
ATOM 732 N N . GLN B 1 30 ? -11.984 12.805 2.092 1 98.19 30 GLN B N 1
ATOM 733 C CA . GLN B 1 30 ? -13.367 13.227 1.867 1 98.19 30 GLN B CA 1
ATOM 734 C C . GLN B 1 30 ? -14.273 12.742 2.992 1 98.19 30 GLN B C 1
ATOM 736 O O . GLN B 1 30 ? -15.109 13.5 3.492 1 98.19 30 GLN B O 1
ATOM 741 N N . ALA B 1 31 ? -14.062 11.523 3.393 1 97 31 ALA B N 1
ATOM 742 C CA . ALA B 1 31 ? -14.875 10.938 4.449 1 97 31 ALA B CA 1
ATOM 743 C C . ALA B 1 31 ? -14.68 11.68 5.77 1 97 31 ALA B C 1
ATOM 745 O O . ALA B 1 31 ? -15.602 11.766 6.586 1 97 31 ALA B O 1
ATOM 746 N N . ARG B 1 32 ? -13.516 12.219 5.922 1 96.75 32 ARG B N 1
ATOM 747 C CA . ARG B 1 32 ? -13.188 12.914 7.164 1 96.75 32 ARG B CA 1
ATOM 748 C C . ARG B 1 32 ? -13.438 14.414 7.031 1 96.75 32 ARG B C 1
ATOM 750 O O . ARG B 1 32 ? -13.188 15.172 7.973 1 96.75 32 ARG B O 1
ATOM 757 N N . GLY B 1 33 ? -13.797 14.859 5.816 1 97.81 33 GLY B N 1
ATOM 758 C CA . GLY B 1 33 ? -14.102 16.266 5.59 1 97.81 33 GLY B CA 1
ATOM 759 C C . GLY B 1 33 ? -12.867 17.141 5.555 1 97.81 33 GLY B C 1
ATOM 760 O O . GLY B 1 33 ? -12.906 18.297 5.996 1 97.81 33 GLY B O 1
ATOM 761 N N . MET B 1 34 ? -11.82 16.594 5.145 1 97.56 34 MET B N 1
ATOM 762 C CA . MET B 1 34 ? -10.578 17.375 5.086 1 97.56 34 MET B CA 1
ATOM 763 C C . MET B 1 34 ? -9.93 17.266 3.711 1 97.56 34 MET B C 1
ATOM 765 O O . MET B 1 34 ? -10.312 16.406 2.908 1 97.56 34 MET B O 1
ATOM 769 N N . SER B 1 35 ? -9.047 18.156 3.475 1 97.69 35 SER B N 1
ATOM 770 C CA . SER B 1 35 ? -8.297 18.078 2.223 1 97.69 35 SER B CA 1
ATOM 771 C C . SER B 1 35 ? -7.27 16.969 2.252 1 97.69 35 SER B C 1
ATOM 773 O O . SER B 1 35 ? -6.828 16.547 3.326 1 97.69 35 SER B O 1
ATOM 775 N N . VAL B 1 36 ? -6.93 16.438 1.157 1 97.81 36 VAL B N 1
ATOM 776 C CA . VAL B 1 36 ? -5.875 15.43 1.054 1 97.81 36 VAL B CA 1
ATOM 777 C C . VAL B 1 36 ? -4.598 15.953 1.707 1 97.81 36 VAL B C 1
ATOM 779 O O . VAL B 1 36 ? -3.934 15.227 2.453 1 97.81 36 VAL B O 1
ATOM 782 N N . ASN B 1 37 ? -4.27 17.234 1.484 1 97.88 37 ASN B N 1
ATOM 783 C CA . ASN B 1 37 ? -3.08 17.828 2.084 1 97.88 37 ASN B CA 1
ATOM 784 C C . ASN B 1 37 ? -3.156 17.828 3.607 1 97.88 37 ASN B C 1
ATOM 786 O O . ASN B 1 37 ? -2.158 17.562 4.281 1 97.88 37 ASN B O 1
ATOM 790 N N . ALA B 1 38 ? -4.277 18.203 4.09 1 97.44 38 ALA B N 1
ATOM 791 C CA . ALA B 1 38 ? -4.461 18.203 5.539 1 97.44 38 ALA B CA 1
ATOM 792 C C . ALA B 1 38 ? -4.281 16.812 6.117 1 97.44 38 ALA B C 1
ATOM 794 O O . ALA B 1 38 ? -3.672 16.641 7.176 1 97.44 38 ALA B O 1
ATOM 795 N N . LEU B 1 39 ? -4.797 15.742 5.449 1 97.88 39 LEU B N 1
ATOM 796 C CA . LEU B 1 39 ? -4.641 14.359 5.883 1 97.88 39 LEU B CA 1
ATOM 797 C C . LEU B 1 39 ? -3.18 13.93 5.82 1 97.88 39 LEU B C 1
ATOM 799 O O . LEU B 1 39 ? -2.678 13.281 6.742 1 97.88 39 LEU B O 1
ATOM 803 N N . ILE B 1 40 ? -2.441 14.336 4.789 1 97.75 40 ILE B N 1
ATOM 804 C CA . ILE B 1 40 ? -1.031 13.992 4.641 1 97.75 40 ILE B CA 1
ATOM 805 C C . ILE B 1 40 ? -0.217 14.656 5.75 1 97.75 40 ILE B C 1
ATOM 807 O O . ILE B 1 40 ? 0.706 14.055 6.301 1 97.75 40 ILE B O 1
ATOM 811 N N . GLU B 1 41 ? -0.56 15.906 6.121 1 96.81 41 GLU B N 1
ATOM 812 C CA . GLU B 1 41 ? 0.111 16.578 7.227 1 96.81 41 GLU B CA 1
ATOM 813 C C . GLU B 1 41 ? -0.099 15.828 8.539 1 96.81 41 GLU B C 1
ATOM 815 O O . GLU B 1 41 ? 0.817 15.734 9.359 1 96.81 41 GLU B O 1
ATOM 820 N N . GLU B 1 42 ? -1.259 15.328 8.719 1 96.38 42 GLU B N 1
ATOM 821 C CA . GLU B 1 42 ? -1.541 14.523 9.898 1 96.38 42 GLU B CA 1
ATOM 822 C C . GLU B 1 42 ? -0.704 13.242 9.906 1 96.38 42 GLU B C 1
ATOM 824 O O . GLU B 1 42 ? -0.154 12.867 10.945 1 96.38 42 GLU B O 1
ATOM 829 N N . ILE B 1 43 ? -0.613 12.602 8.805 1 96.75 43 ILE B N 1
ATOM 830 C CA . ILE B 1 43 ? 0.168 11.375 8.664 1 96.75 43 ILE B CA 1
ATOM 831 C C . ILE B 1 43 ? 1.645 11.68 8.914 1 96.75 43 ILE B C 1
ATOM 833 O O . ILE B 1 43 ? 2.332 10.914 9.602 1 96.75 43 ILE B O 1
ATOM 837 N N . ASP B 1 44 ? 2.107 12.844 8.375 1 95.62 44 ASP B N 1
ATOM 838 C CA . ASP B 1 44 ? 3.506 13.242 8.492 1 95.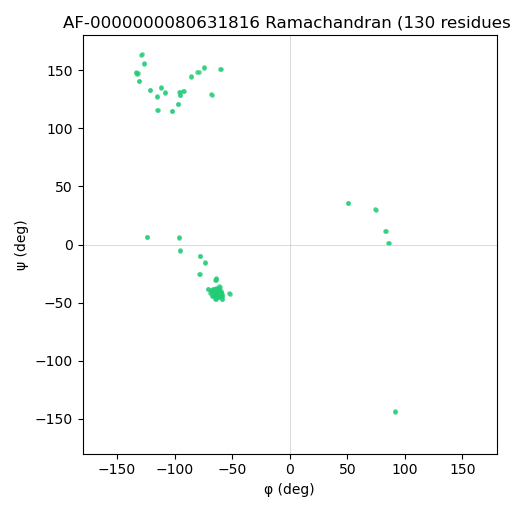62 44 ASP B CA 1
ATOM 839 C C . ASP B 1 44 ? 3.885 13.5 9.945 1 95.62 44 ASP B C 1
ATOM 841 O O . ASP B 1 44 ? 5.027 13.266 10.344 1 95.62 44 ASP B O 1
ATOM 845 N N . SER B 1 45 ? 2.938 13.93 10.719 1 94.75 45 SER B N 1
ATOM 846 C CA . SER B 1 45 ? 3.213 14.297 12.102 1 94.75 45 SER B CA 1
ATOM 847 C C . SER B 1 45 ? 3.436 13.062 12.969 1 94.75 45 SER B C 1
ATOM 849 O O . SER B 1 45 ? 4.039 13.148 14.039 1 94.75 45 SER B O 1
ATOM 851 N N . THR B 1 46 ? 3.051 11.883 12.469 1 89.88 46 THR B N 1
ATOM 852 C CA . THR B 1 46 ? 3.123 10.664 13.273 1 89.88 46 THR B CA 1
ATOM 853 C C . THR B 1 46 ? 3.955 9.602 12.57 1 89.88 46 THR B C 1
ATOM 855 O O . THR B 1 46 ? 4.137 8.5 13.102 1 89.88 46 THR B O 1
ATOM 858 N N . ARG B 1 47 ? 4.539 10.039 11.477 1 86.38 47 ARG B N 1
ATOM 859 C CA . ARG B 1 47 ? 5.141 9.023 10.617 1 86.38 47 ARG B CA 1
ATOM 860 C C . ARG B 1 47 ? 6.508 8.602 11.148 1 86.38 47 ARG B C 1
ATOM 862 O O . ARG B 1 47 ? 7.16 9.359 11.867 1 86.38 47 ARG B O 1
ATOM 869 N N . SER B 1 48 ? 6.668 7.344 10.812 1 82.88 48 SER B N 1
ATOM 870 C CA . SER B 1 48 ? 8.031 6.832 10.875 1 82.88 48 SER B CA 1
ATOM 871 C C . SER B 1 48 ? 8.547 6.441 9.492 1 82.88 48 SER B C 1
ATOM 873 O O . SER B 1 48 ? 7.797 5.898 8.68 1 82.88 48 SER B O 1
ATOM 875 N N . GLY B 1 49 ? 9.695 6.945 9.117 1 84.25 49 GLY B N 1
ATOM 876 C CA . GLY B 1 49 ? 10.25 6.562 7.828 1 84.25 49 GLY B CA 1
ATOM 877 C C . GLY B 1 49 ? 9.836 7.488 6.703 1 84.25 49 GLY B C 1
ATOM 878 O O . GLY B 1 49 ? 9.703 8.695 6.902 1 84.25 49 GLY B O 1
ATOM 879 N N . ASN B 1 50 ? 9.617 6.965 5.504 1 92.75 50 ASN B N 1
ATOM 880 C CA . ASN B 1 50 ? 9.336 7.781 4.328 1 92.75 50 ASN B CA 1
ATOM 881 C C . ASN B 1 50 ? 7.852 8.109 4.215 1 92.75 50 ASN B C 1
ATOM 883 O O . ASN B 1 50 ? 7.004 7.309 4.613 1 92.75 50 ASN B O 1
ATOM 887 N N . LEU B 1 51 ? 7.578 9.273 3.73 1 95.88 51 LEU B N 1
ATOM 888 C CA . LEU B 1 51 ? 6.219 9.805 3.664 1 95.88 51 LEU B CA 1
ATOM 889 C C . LEU B 1 51 ? 5.324 8.906 2.822 1 95.88 51 LEU B C 1
ATOM 891 O O . LEU B 1 51 ? 4.199 8.594 3.219 1 95.88 51 LEU B O 1
ATOM 895 N N . SER B 1 52 ? 5.855 8.422 1.687 1 97.06 52 SER B N 1
ATOM 896 C CA . SER B 1 52 ? 5.051 7.562 0.819 1 97.06 52 SER B CA 1
ATOM 897 C C . SER B 1 52 ? 4.664 6.266 1.525 1 97.06 52 SER B C 1
ATOM 899 O O . SER B 1 52 ? 3.514 5.836 1.454 1 97.06 52 SER B O 1
ATOM 901 N N . SER B 1 53 ? 5.574 5.73 2.295 1 96.81 53 SER B N 1
ATOM 902 C CA . SER B 1 53 ? 5.309 4.531 3.082 1 96.81 53 SER B CA 1
ATOM 903 C C . SER B 1 53 ? 4.27 4.801 4.168 1 96.81 53 SER B C 1
ATOM 905 O O . SER B 1 53 ? 3.369 3.988 4.387 1 96.81 53 SER B O 1
ATOM 907 N N . ALA B 1 54 ? 4.477 5.91 4.793 1 97 54 ALA B N 1
ATOM 908 C CA . ALA B 1 54 ? 3.547 6.273 5.859 1 97 54 ALA B CA 1
ATOM 909 C C . ALA B 1 54 ? 2.129 6.434 5.324 1 97 54 ALA B C 1
ATOM 911 O O . ALA B 1 54 ? 1.164 6.008 5.961 1 97 54 ALA B O 1
ATOM 912 N N . ILE B 1 55 ? 2 6.992 4.141 1 97.62 55 ILE B N 1
ATOM 913 C CA . ILE B 1 55 ? 0.692 7.184 3.521 1 97.62 55 ILE B CA 1
ATOM 914 C C . ILE B 1 55 ? 0.092 5.828 3.156 1 97.62 55 ILE B C 1
ATOM 916 O O . ILE B 1 55 ? -1.072 5.555 3.459 1 97.62 55 ILE B O 1
ATOM 920 N N . ARG B 1 56 ? 0.887 4.934 2.588 1 97.81 56 ARG B N 1
ATOM 921 C CA . ARG B 1 56 ? 0.422 3.607 2.191 1 97.81 56 ARG B CA 1
ATOM 922 C C . ARG B 1 56 ? -0.073 2.816 3.398 1 97.81 56 ARG B C 1
ATOM 924 O O . ARG B 1 56 ? -1.149 2.219 3.355 1 97.81 56 ARG B O 1
ATOM 931 N N . VAL B 1 57 ? 0.747 2.943 4.441 1 97.25 57 VAL B N 1
ATOM 932 C CA . VAL B 1 57 ? 0.403 2.186 5.641 1 97.25 57 VAL B CA 1
ATOM 933 C C . VAL B 1 57 ? -0.863 2.762 6.27 1 97.25 57 VAL B C 1
ATOM 935 O O . VAL B 1 57 ? -1.744 2.016 6.703 1 97.25 57 VAL B O 1
ATOM 938 N N . HIS B 1 58 ? -0.95 4.09 6.293 1 97.44 58 HIS B N 1
ATOM 939 C CA . HIS B 1 58 ? -2.141 4.73 6.84 1 97.44 58 HIS B CA 1
ATOM 940 C C . HIS B 1 58 ? -3.391 4.316 6.066 1 97.44 58 HIS B C 1
ATOM 942 O O . HIS B 1 58 ? -4.402 3.951 6.668 1 97.44 58 HIS B O 1
ATOM 948 N N . VAL B 1 59 ? -3.32 4.293 4.781 1 97.81 59 VAL B N 1
ATOM 949 C CA . VAL B 1 59 ? -4.441 3.938 3.916 1 97.81 59 VAL B CA 1
ATOM 950 C C . VAL B 1 59 ? -4.82 2.475 4.141 1 97.81 59 VAL B C 1
ATOM 952 O O . VAL B 1 59 ? -5.996 2.152 4.324 1 97.81 59 VAL B O 1
ATOM 955 N N . LEU B 1 60 ? -3.855 1.567 4.172 1 97.75 60 LEU B N 1
ATOM 956 C CA . LEU B 1 60 ? -4.109 0.146 4.383 1 97.75 60 LEU B CA 1
ATOM 957 C C . LEU B 1 60 ? -4.816 -0.089 5.715 1 9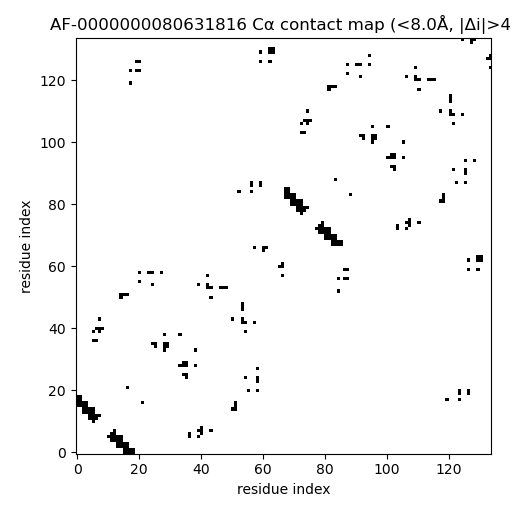7.75 60 LEU B C 1
ATOM 959 O O . LEU B 1 60 ? -5.844 -0.771 5.766 1 97.75 60 LEU B O 1
ATOM 963 N N . ASN B 1 61 ? -4.246 0.596 6.754 1 97 61 ASN B N 1
ATOM 964 C CA . ASN B 1 61 ? -4.82 0.411 8.086 1 97 61 ASN B CA 1
ATOM 965 C C . ASN B 1 61 ? -6.25 0.943 8.156 1 97 61 ASN B C 1
ATOM 967 O O . ASN B 1 61 ? -7.117 0.32 8.773 1 97 61 ASN B O 1
ATOM 971 N N . ALA 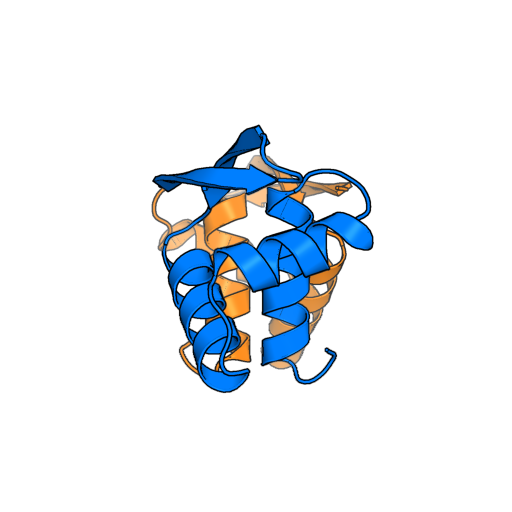B 1 62 ? -6.488 2.059 7.504 1 96.19 62 ALA B N 1
ATOM 972 C CA . ALA B 1 62 ? -7.812 2.68 7.527 1 96.19 62 ALA B CA 1
ATOM 973 C C . ALA B 1 62 ? -8.852 1.787 6.852 1 96.19 62 ALA B C 1
ATOM 975 O O . ALA B 1 62 ? -9.953 1.614 7.363 1 96.19 62 ALA B O 1
ATOM 976 N N . VAL B 1 63 ? -8.461 1.158 5.734 1 94.88 63 VAL B N 1
ATOM 977 C CA . VAL B 1 63 ? -9.43 0.381 4.965 1 94.88 63 VAL B CA 1
ATOM 978 C C . VAL B 1 63 ? -9.656 -0.97 5.637 1 94.88 63 VAL B C 1
ATOM 980 O O . VAL B 1 63 ? -10.688 -1.613 5.422 1 94.88 63 VAL B O 1
ATOM 983 N N . GLN B 1 64 ? -8.68 -1.461 6.402 1 93.88 64 GLN B N 1
ATOM 984 C CA . GLN B 1 64 ? -8.836 -2.688 7.176 1 93.88 64 GLN B CA 1
ATOM 985 C C . GLN B 1 64 ? -9.648 -2.434 8.445 1 93.88 64 GLN B C 1
ATOM 987 O O . GLN B 1 64 ? -10.078 -3.379 9.109 1 93.88 64 GLN B O 1
ATOM 992 N N . GLY B 1 65 ? -9.883 -1.226 8.734 1 87.81 65 GLY B N 1
ATOM 993 C CA . GLY B 1 65 ? -10.539 -0.884 9.984 1 87.81 65 GLY B CA 1
ATOM 994 C C . GLY B 1 65 ? -9.586 -0.813 11.164 1 87.81 65 GLY B C 1
ATOM 995 O O . GLY B 1 65 ? -10 -0.965 12.312 1 87.81 65 GLY B O 1
ATOM 996 N N . ARG B 1 66 ? -8.352 -0.826 10.891 1 72.62 66 ARG B N 1
ATOM 997 C CA . ARG B 1 66 ? -7.316 -0.758 11.922 1 72.62 66 ARG B CA 1
ATOM 998 C C . ARG B 1 66 ? -6.82 0.671 12.102 1 72.62 66 ARG B C 1
ATOM 1000 O O . ARG B 1 66 ? -5.863 0.912 12.844 1 72.62 66 ARG B O 1
ATOM 1007 N N . GLY B 1 67 ? -7.422 1.544 11.469 1 57.91 67 GLY B N 1
ATOM 1008 C CA . GLY B 1 67 ? -6.988 2.918 11.664 1 57.91 67 GLY B CA 1
ATOM 1009 C C . GLY B 1 67 ? -7.512 3.531 12.953 1 57.91 67 GLY B C 1
ATOM 1010 O O . GLY B 1 67 ? -8.5 3.055 13.516 1 57.91 67 GLY B O 1
#

pLDDT: mean 94.63, std 6.33, range [57.66, 98.25]

Organism: NCBI:txid1064539

Secondary structure (DSSP, 8-state):
-EEEEEEETTEEEEEEE-HHHHHHHHHHHHHTTS-HHHHHHHHHHH--S-HHHHHHHHHHHHHHT--/-EEEEEEETTEEEEEEE-HHHHHHHHHHHHHTTS-HHHHHHHHHHH--S-HHHHHHHHHHHHHHT--

Sequence (134 aa):
MKKRSVLIAGHPTSVSLEEEFWEALKGLAQARGMSVNALIEEIDSTRSGNLSSAIRVHVLNAVQGRGMKKRSVLIAGHPTSVSLEEEFWEALKGLAQARGMSVNALIEEIDSTRSGNLSSAIRVHVLNAVQGRG

Nearest PDB structures (foldseek):
  3kk4-assembly2_D  TM=8.099E-01  e=2.256E-03  Bordetella pertussis Tohama I
  1u9p-assembly1_A  TM=6.587E-01  e=7.709E-02  Escherichia coli
  8wm7-assembly1_B  TM=3.984E-01  e=5.007E+00  Nostoc sp. PCC 7120 = FACHB-418
  3kk4-assembly2_D  TM=8.100E-01  e=2.256E-03  Bordetella pertussis Tohama I
  1u9p-assembly1_A  TM=6.589E-01  e=7.709E-02  Escherichia coli

InterPro domains:
  IPR027373 Ribbon-helix-helix domain [PF13467] (2-62)
  IPR038268 Ribbon-helix-helix domain superfamily [G3DSA:1.10.3990.20] (1-67)

Radius of gyration: 15.24 Å; Cα contacts (8 Å, |Δi|>4): 160; chains: 2; bounding box: 30×46×28 Å

Solvent-accessible surface area (backbone atoms only — not comparable to full-atom values): 7684 Å² total; per-residue (Å²): 122,46,78,43,80,38,51,52,97,85,36,81,41,78,40,66,40,48,66,68,57,51,53,49,42,45,51,53,15,55,76,69,71,43,49,51,51,59,48,49,42,54,48,61,75,69,50,68,85,53,67,52,56,36,50,52,50,50,49,50,29,46,60,67,66,66,95,119,46,78,44,80,41,55,50,96,84,36,80,42,79,40,65,40,47,66,69,57,52,54,48,42,46,51,52,15,56,76,69,73,41,49,52,51,58,48,50,43,56,48,60,74,70,50,68,85,53,67,51,56,36,50,51,50,50,48,48,29,45,60,68,66,66,96

Foldseek 3Di:
DDWDWAAAVNDTDIEDEDPVLVVLLCVVCVVVVHHSNVVLNVLVVPDDDDSNVSSSVVSVCVVVVND/DDWDWAAAVNDTDIEDEDPVLVVLLCVVCVVVVHHSNVVLNVLVVPDDDDSNVSSSVVSVCVVVVND